Protein AF-A0A7W1CKU0-F1 (afdb_monomer_lite)

pLDDT: mean 86.44, std 15.75, range [34.31, 97.81]

Structure (mmCIF, N/CA/C/O backbone):
data_AF-A0A7W1CKU0-F1
#
_entry.id   AF-A0A7W1CKU0-F1
#
loop_
_atom_site.group_PDB
_atom_site.id
_atom_site.type_symbol
_atom_site.label_atom_id
_atom_site.label_alt_id
_atom_site.label_comp_id
_atom_site.label_asym_id
_atom_site.label_entity_id
_atom_site.label_seq_id
_atom_site.pdbx_PDB_ins_code
_atom_site.Cartn_x
_atom_site.Cartn_y
_atom_site.Cartn_z
_atom_site.occupancy
_atom_site.B_iso_or_equiv
_atom_site.auth_seq_id
_atom_site.auth_comp_id
_atom_site.auth_asym_id
_atom_site.auth_atom_id
_atom_site.pdbx_PDB_model_num
ATOM 1 N N . ARG A 1 1 ? 12.470 -17.311 29.312 1.00 45.84 1 ARG A N 1
ATOM 2 C CA . ARG A 1 1 ? 13.086 -15.965 29.191 1.00 45.84 1 ARG A CA 1
ATOM 3 C C . ARG A 1 1 ? 12.048 -15.067 28.536 1.00 45.84 1 ARG A C 1
ATOM 5 O O . ARG A 1 1 ? 11.662 -15.376 27.421 1.00 45.84 1 ARG A O 1
ATOM 12 N N . CYS A 1 2 ? 11.542 -14.039 29.216 1.00 53.72 2 CYS A N 1
ATOM 13 C CA . CYS A 1 2 ? 10.570 -13.125 28.612 1.00 53.72 2 CYS A CA 1
ATOM 14 C C . CYS A 1 2 ? 11.310 -12.195 27.645 1.00 53.72 2 CYS A C 1
ATOM 16 O O . CYS A 1 2 ? 12.108 -11.370 28.088 1.00 53.72 2 CYS A O 1
ATOM 18 N N . GLN A 1 3 ? 11.098 -12.357 26.339 1.00 56.16 3 GLN A N 1
ATOM 19 C CA . GLN A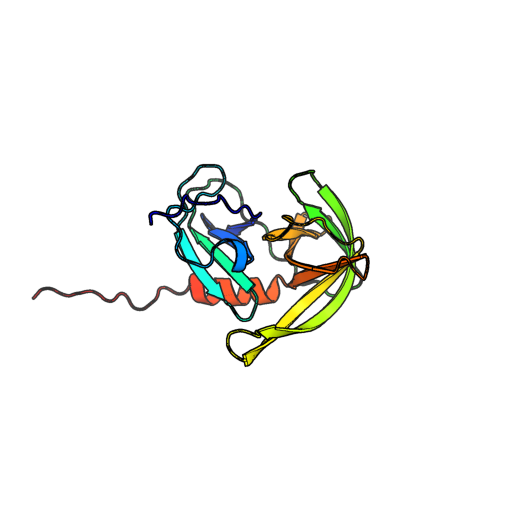 1 3 ? 11.622 -11.416 25.352 1.00 56.16 3 GLN A CA 1
ATOM 20 C C . GLN A 1 3 ? 10.885 -10.075 25.487 1.00 56.16 3 GLN A C 1
ATOM 22 O O . GLN A 1 3 ? 9.663 -10.023 25.688 1.00 56.16 3 GLN A O 1
ATOM 27 N N . ARG A 1 4 ? 11.657 -8.986 25.444 1.00 62.56 4 ARG A N 1
ATOM 28 C CA . ARG A 1 4 ? 11.136 -7.620 25.391 1.00 62.56 4 ARG A CA 1
ATOM 29 C C . ARG A 1 4 ? 10.539 -7.412 23.994 1.00 62.56 4 ARG A C 1
ATOM 31 O O . ARG A 1 4 ? 11.244 -7.704 23.033 1.00 62.56 4 ARG A O 1
ATOM 38 N N . PRO A 1 5 ? 9.291 -6.932 23.871 1.00 60.94 5 PRO A N 1
ATOM 39 C CA . PRO A 1 5 ? 8.729 -6.583 22.572 1.00 60.94 5 PRO A CA 1
ATOM 40 C C . PRO A 1 5 ? 9.623 -5.556 21.889 1.00 60.94 5 PRO A C 1
ATOM 42 O O . PRO A 1 5 ? 9.992 -4.557 22.516 1.00 60.94 5 PRO A O 1
ATOM 45 N N . VAL A 1 6 ? 9.972 -5.813 20.635 1.00 70.44 6 VAL A N 1
ATOM 46 C CA . VAL A 1 6 ? 10.586 -4.816 19.763 1.00 70.44 6 VAL A CA 1
ATOM 47 C C . VAL A 1 6 ? 9.435 -4.179 18.987 1.00 70.44 6 VAL A C 1
ATOM 49 O O . VAL A 1 6 ? 8.646 -4.923 18.408 1.00 70.44 6 VAL A O 1
ATOM 52 N N . PRO A 1 7 ? 9.258 -2.849 19.042 1.00 70.00 7 PRO A N 1
ATOM 53 C CA . PRO A 1 7 ? 8.252 -2.196 18.222 1.00 70.00 7 PRO A CA 1
ATOM 54 C C . PRO A 1 7 ? 8.672 -2.302 16.757 1.00 70.00 7 PRO A C 1
ATOM 56 O O . PRO A 1 7 ? 9.776 -1.882 16.414 1.00 70.00 7 PRO A O 1
ATOM 59 N N . ASP A 1 8 ? 7.786 -2.842 15.929 1.00 80.31 8 ASP A N 1
ATOM 60 C CA . ASP A 1 8 ? 7.883 -2.747 14.476 1.00 80.31 8 ASP A CA 1
ATOM 61 C C . ASP A 1 8 ? 6.989 -1.603 13.980 1.00 80.31 8 ASP A C 1
ATOM 63 O O . ASP A 1 8 ? 6.015 -1.231 14.649 1.00 80.31 8 ASP A O 1
ATOM 67 N N . ARG A 1 9 ? 7.359 -0.981 12.861 1.00 85.06 9 ARG A N 1
ATOM 68 C CA . ARG A 1 9 ? 6.640 0.162 12.287 1.00 85.06 9 ARG A CA 1
ATOM 69 C C . ARG A 1 9 ? 6.486 -0.026 10.787 1.00 85.06 9 ARG A C 1
ATOM 71 O O . ARG A 1 9 ? 7.459 -0.285 10.090 1.00 85.06 9 ARG A O 1
ATOM 78 N N . GLY A 1 10 ? 5.271 0.208 10.315 1.00 88.38 10 GLY A N 1
ATOM 79 C CA . GLY A 1 10 ? 4.941 0.321 8.903 1.00 88.38 10 GLY A CA 1
ATOM 80 C C . GLY A 1 10 ? 4.043 1.526 8.662 1.00 88.38 10 GLY A C 1
ATOM 81 O O . GLY A 1 10 ? 3.630 2.219 9.598 1.00 88.38 10 GLY A O 1
ATOM 82 N N . LEU A 1 11 ? 3.743 1.758 7.394 1.00 93.56 11 LEU A N 1
ATOM 83 C CA . LEU A 1 11 ? 2.786 2.759 6.944 1.00 93.56 11 LEU A CA 1
ATOM 84 C C . LEU A 1 11 ? 1.469 2.091 6.550 1.00 93.56 11 LEU A C 1
ATOM 86 O O . LEU A 1 11 ? 1.397 0.878 6.363 1.00 93.56 11 LEU A O 1
ATOM 90 N N . GLY A 1 12 ? 0.408 2.876 6.432 1.00 93.75 12 GLY A N 1
ATOM 91 C CA . GLY A 1 12 ? -0.873 2.373 5.962 1.00 93.75 12 GLY A CA 1
ATOM 92 C C . GLY A 1 12 ? -1.730 3.480 5.379 1.00 93.75 12 GLY A C 1
ATOM 93 O O . GLY A 1 12 ? -1.502 4.664 5.625 1.00 93.75 12 GLY A O 1
ATOM 94 N N . VAL A 1 13 ? -2.726 3.083 4.597 1.00 96.25 13 VAL A N 1
ATOM 95 C CA . VAL A 1 13 ? -3.621 3.996 3.883 1.00 96.25 13 VAL A CA 1
ATOM 96 C C . VAL A 1 13 ? -5.074 3.607 4.108 1.00 96.25 13 VAL A C 1
ATOM 98 O O . VAL A 1 13 ? -5.412 2.428 4.125 1.00 96.25 13 VAL A O 1
ATOM 101 N N . VAL A 1 14 ? -5.951 4.593 4.289 1.00 96.31 14 VAL A N 1
ATOM 102 C CA . VAL A 1 14 ? -7.387 4.349 4.472 1.00 96.31 14 VAL A CA 1
ATOM 103 C C . VAL A 1 14 ? -8.019 4.008 3.127 1.00 96.31 14 VAL A C 1
ATOM 105 O O . VAL A 1 14 ? -7.946 4.793 2.183 1.00 96.31 14 VAL A O 1
ATOM 108 N N . VAL A 1 15 ? -8.651 2.841 3.047 1.00 95.44 15 VAL A N 1
ATOM 109 C CA . VAL A 1 15 ? -9.200 2.265 1.801 1.00 95.44 15 VAL A CA 1
ATOM 110 C C . VAL A 1 15 ? -10.693 1.956 1.892 1.00 95.44 15 VAL A C 1
ATOM 112 O O . VAL A 1 15 ? -11.312 1.550 0.914 1.00 95.44 15 VAL A O 1
ATOM 115 N N . GLY A 1 16 ? -11.287 2.163 3.065 1.00 92.94 16 GLY A N 1
ATOM 116 C CA . GLY A 1 16 ? -12.716 2.013 3.306 1.00 92.94 16 GLY A CA 1
ATOM 117 C C . GLY A 1 16 ? -13.094 2.538 4.686 1.00 92.94 16 GLY A C 1
ATOM 118 O O . GLY A 1 16 ? -12.232 2.977 5.449 1.00 92.94 16 GLY A O 1
ATOM 119 N N . ASP A 1 17 ? -14.383 2.484 5.008 1.00 91.25 17 ASP A N 1
ATOM 120 C CA . ASP A 1 17 ? -14.910 2.976 6.282 1.00 91.25 17 ASP A CA 1
ATOM 121 C C . ASP A 1 17 ? -14.315 2.193 7.460 1.00 91.25 17 ASP A C 1
ATOM 123 O O . ASP A 1 17 ? -14.668 1.041 7.715 1.00 91.25 17 ASP A O 1
ATOM 127 N N . GLY A 1 18 ? -13.376 2.823 8.169 1.00 93.31 18 GLY A N 1
ATOM 128 C CA . GLY A 1 18 ? -12.627 2.182 9.248 1.00 93.31 18 GLY A CA 1
ATOM 129 C C . GLY A 1 18 ? -11.652 1.098 8.780 1.00 93.31 18 GLY A C 1
ATOM 130 O O . GLY A 1 18 ? -11.239 0.275 9.595 1.00 93.31 18 GLY A O 1
ATOM 131 N N . LEU A 1 19 ? -11.290 1.070 7.491 1.00 95.69 19 LEU A N 1
ATOM 132 C CA . LEU A 1 19 ? -10.361 0.095 6.920 1.00 95.69 19 LEU A CA 1
ATOM 133 C C . LEU A 1 19 ? -9.058 0.758 6.479 1.00 95.69 19 LEU A C 1
ATOM 135 O O . LEU A 1 19 ? -9.066 1.701 5.687 1.00 95.69 19 LEU A O 1
ATOM 139 N N . VAL A 1 20 ? -7.939 0.212 6.949 1.00 96.88 20 VAL A N 1
ATOM 140 C CA . VAL A 1 20 ? -6.579 0.639 6.604 1.00 96.88 20 VAL A CA 1
ATOM 141 C C . VAL A 1 20 ? -5.851 -0.510 5.922 1.00 96.88 20 VAL A C 1
ATOM 143 O O . VAL A 1 20 ? -5.768 -1.596 6.483 1.00 96.88 20 VAL A O 1
ATOM 146 N N . ALA A 1 21 ? -5.311 -0.287 4.731 1.00 97.06 21 ALA A N 1
ATOM 147 C CA . ALA A 1 21 ? -4.460 -1.249 4.046 1.00 97.06 21 ALA A CA 1
ATOM 148 C C . ALA A 1 21 ? -2.978 -0.980 4.336 1.00 97.06 21 ALA A C 1
ATOM 150 O O . ALA A 1 21 ? -2.562 0.173 4.453 1.00 97.06 21 ALA A O 1
ATOM 151 N N . THR A 1 22 ? -2.192 -2.047 4.443 1.00 96.62 22 THR A N 1
ATOM 152 C CA . THR A 1 22 ? -0.742 -2.017 4.685 1.00 96.62 22 THR A CA 1
ATOM 153 C C . THR A 1 22 ? -0.071 -3.267 4.096 1.00 96.62 22 THR A C 1
ATOM 155 O O . THR A 1 22 ? -0.750 -4.137 3.544 1.00 96.62 22 THR A O 1
ATOM 158 N N . ALA A 1 23 ? 1.255 -3.364 4.200 1.00 95.12 23 ALA A N 1
ATOM 159 C CA . ALA A 1 23 ? 2.004 -4.567 3.854 1.00 95.12 23 ALA A CA 1
ATOM 160 C C . ALA A 1 23 ? 1.845 -5.635 4.952 1.00 95.12 23 ALA A C 1
ATOM 162 O O . ALA A 1 23 ? 1.938 -5.317 6.141 1.00 95.12 23 ALA A O 1
ATOM 163 N N . ALA A 1 24 ? 1.607 -6.895 4.582 1.00 93.62 24 ALA A N 1
ATOM 164 C CA . ALA A 1 24 ? 1.283 -7.951 5.547 1.00 93.62 24 ALA A CA 1
ATOM 165 C C . ALA A 1 24 ? 2.428 -8.220 6.524 1.00 93.62 24 ALA A C 1
ATOM 167 O O . ALA A 1 24 ? 2.190 -8.288 7.731 1.00 93.62 24 ALA A O 1
ATOM 168 N N . HIS A 1 25 ? 3.668 -8.246 6.037 1.00 90.62 25 HIS A N 1
ATOM 169 C CA . HIS A 1 25 ? 4.845 -8.473 6.877 1.00 90.62 25 HIS A CA 1
ATOM 170 C C . HIS A 1 25 ? 5.016 -7.449 8.015 1.00 90.62 25 HIS A C 1
ATOM 172 O O . HIS A 1 25 ? 5.747 -7.722 8.960 1.00 90.62 25 HIS A O 1
ATOM 178 N N . THR A 1 26 ? 4.345 -6.289 7.962 1.00 89.12 26 THR A N 1
ATOM 179 C CA . THR A 1 26 ? 4.373 -5.284 9.047 1.00 89.12 26 THR A CA 1
ATOM 180 C C . THR A 1 26 ? 3.458 -5.633 10.225 1.00 89.12 26 THR A C 1
ATOM 182 O O . THR A 1 26 ? 3.584 -5.063 11.309 1.00 89.12 26 THR A O 1
ATOM 185 N N . VAL A 1 27 ? 2.511 -6.552 10.021 1.00 89.38 27 VAL A N 1
ATOM 186 C CA . VAL A 1 27 ? 1.478 -6.930 11.000 1.00 89.38 27 VAL A CA 1
ATOM 187 C C . VAL A 1 27 ? 1.381 -8.440 11.225 1.00 89.38 27 VAL A C 1
ATOM 189 O O . VAL A 1 27 ? 0.501 -8.904 11.952 1.00 89.38 27 VAL A O 1
ATOM 192 N N . GLU A 1 28 ? 2.271 -9.219 10.618 1.00 83.00 28 GLU A N 1
ATOM 193 C CA . GLU A 1 28 ? 2.380 -10.658 10.832 1.00 83.00 28 GLU A CA 1
ATOM 194 C C . GLU A 1 28 ? 3.124 -10.999 12.137 1.00 83.00 28 GLU A C 1
ATOM 196 O O . GLU A 1 28 ? 3.948 -10.241 12.649 1.00 83.00 28 GLU A O 1
ATOM 201 N N . GLY A 1 29 ? 2.832 -12.181 12.687 1.00 77.44 29 GLY A N 1
ATOM 202 C CA . GLY A 1 29 ? 3.474 -12.711 13.894 1.00 77.44 29 GLY A CA 1
ATOM 203 C C . GLY A 1 29 ? 2.696 -12.496 15.199 1.00 77.44 29 GLY A C 1
ATOM 204 O O . GLY A 1 29 ? 1.562 -12.020 15.228 1.00 77.44 29 GLY A O 1
ATOM 205 N N . GLU A 1 30 ? 3.298 -12.910 16.319 1.00 75.62 30 GLU A N 1
ATOM 206 C CA . GLU A 1 30 ? 2.693 -12.770 17.650 1.00 75.62 30 GLU A CA 1
ATOM 207 C C . GLU A 1 30 ? 2.765 -11.313 18.139 1.00 75.62 30 GLU A C 1
ATOM 209 O O . GLU A 1 30 ? 3.714 -10.891 18.807 1.00 75.62 30 GLU A O 1
ATOM 214 N N . LEU A 1 31 ? 1.732 -10.529 17.826 1.00 82.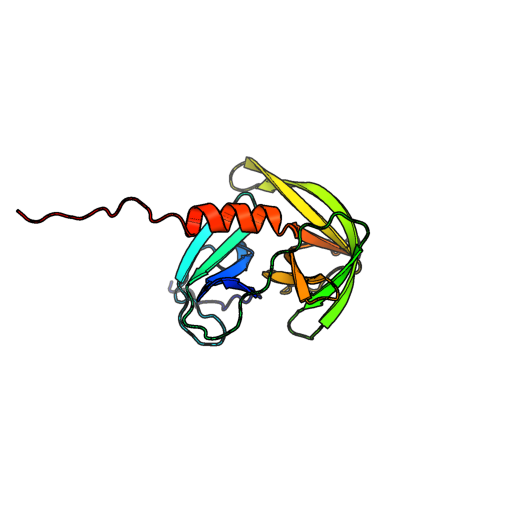06 31 LEU A N 1
ATOM 215 C CA . LEU A 1 31 ? 1.618 -9.142 18.271 1.00 82.06 31 LEU A CA 1
ATOM 216 C C . LEU A 1 31 ? 1.063 -9.055 19.700 1.00 82.06 31 LEU A C 1
ATOM 218 O O . LEU A 1 31 ? 0.027 -9.631 20.028 1.00 82.06 31 LEU A O 1
ATOM 222 N N . ARG A 1 32 ? 1.710 -8.257 20.562 1.00 81.44 32 ARG A N 1
ATOM 223 C CA . ARG A 1 32 ? 1.146 -7.897 21.883 1.00 81.44 32 ARG A CA 1
ATOM 224 C C . ARG A 1 32 ? 0.099 -6.786 21.810 1.00 81.44 32 ARG A C 1
ATOM 226 O O . ARG A 1 32 ? -0.662 -6.603 22.756 1.00 81.44 32 ARG A O 1
ATOM 233 N N . GLY A 1 33 ? 0.101 -6.029 20.722 1.00 87.94 33 GLY A N 1
ATOM 234 C CA . GLY A 1 33 ? -0.820 -4.940 20.449 1.00 87.94 33 GLY A CA 1
ATOM 235 C C . GLY A 1 33 ? -0.554 -4.393 19.055 1.00 87.94 33 GLY A C 1
ATOM 236 O O . GLY A 1 33 ? 0.589 -4.399 18.603 1.00 87.94 33 GLY A O 1
ATOM 237 N N . LEU A 1 34 ? -1.612 -3.940 18.393 1.00 92.06 34 LEU A N 1
ATOM 238 C CA . LEU A 1 34 ? -1.558 -3.311 17.083 1.00 92.06 34 LEU A CA 1
ATOM 239 C C . LEU A 1 34 ? -2.307 -1.985 17.171 1.00 92.06 34 LEU A C 1
ATOM 241 O O . LEU A 1 34 ? -3.432 -1.929 17.674 1.00 92.06 34 LEU A O 1
ATOM 245 N N . THR A 1 35 ? -1.667 -0.915 16.713 1.00 92.88 35 THR A N 1
ATOM 246 C CA . THR A 1 35 ? -2.255 0.423 16.709 1.00 92.88 35 THR A CA 1
ATOM 247 C C . THR A 1 35 ? -1.948 1.131 15.406 1.00 92.88 35 THR A C 1
ATOM 249 O O . THR A 1 35 ? -0.819 1.048 14.931 1.00 92.88 35 THR A O 1
ATOM 252 N N . VAL A 1 36 ? -2.912 1.890 14.898 1.00 93.06 36 VAL A N 1
ATOM 253 C CA . VAL A 1 36 ? -2.730 2.829 13.786 1.00 93.06 36 VAL A CA 1
ATOM 254 C C . VAL A 1 36 ? -2.989 4.226 14.337 1.00 93.06 36 VAL A C 1
ATOM 256 O O . VAL A 1 36 ? -4.033 4.457 14.941 1.00 93.06 36 VAL A O 1
ATOM 259 N N . ASP A 1 37 ? -2.006 5.120 14.225 1.00 90.56 37 ASP A N 1
ATOM 260 C CA . ASP A 1 37 ? -2.048 6.486 14.775 1.00 90.56 37 ASP A CA 1
ATOM 261 C C . ASP A 1 37 ? -2.496 6.564 16.248 1.00 90.56 37 ASP A C 1
ATOM 263 O O . ASP A 1 37 ? -3.222 7.459 16.676 1.00 90.56 37 ASP A O 1
ATOM 267 N N . GLY A 1 38 ? -2.065 5.585 17.049 1.00 91.19 38 GLY A N 1
ATOM 268 C CA . GLY A 1 38 ? -2.400 5.482 18.473 1.00 91.19 38 GLY A CA 1
ATOM 269 C C . GLY A 1 38 ? -3.790 4.907 18.772 1.00 91.19 38 GLY A C 1
ATOM 270 O O . GLY A 1 38 ? -4.085 4.632 19.936 1.00 91.19 38 GLY A O 1
ATOM 271 N N . ALA A 1 39 ? -4.623 4.662 17.759 1.00 93.69 39 ALA A N 1
ATOM 272 C CA . ALA A 1 39 ? -5.894 3.967 17.909 1.00 93.69 39 ALA A CA 1
ATOM 273 C C . ALA A 1 39 ? -5.696 2.440 17.850 1.00 93.69 39 ALA A C 1
ATOM 275 O O . ALA A 1 39 ? -4.920 1.965 17.017 1.00 93.69 39 ALA A O 1
ATOM 276 N N . PRO A 1 40 ? -6.391 1.645 18.689 1.00 94.56 40 PRO A N 1
ATOM 277 C CA . PRO A 1 40 ? -6.364 0.188 18.591 1.00 94.56 40 PRO A CA 1
ATOM 278 C C . PRO A 1 40 ? -6.825 -0.286 17.215 1.00 94.56 40 PRO A C 1
ATOM 280 O O . PRO A 1 40 ? -7.846 0.173 16.703 1.00 94.56 40 PRO A O 1
ATOM 283 N N . ALA A 1 41 ? -6.087 -1.231 16.650 1.00 94.75 41 ALA A N 1
ATOM 284 C CA . ALA A 1 41 ? -6.361 -1.802 15.345 1.00 94.75 41 ALA A CA 1
ATOM 285 C C . ALA A 1 41 ? -6.465 -3.326 15.440 1.00 94.75 41 ALA A C 1
ATOM 287 O O . ALA A 1 41 ? -5.859 -3.962 16.304 1.00 94.75 41 ALA A O 1
ATOM 288 N N . THR A 1 42 ? -7.239 -3.915 14.537 1.00 94.25 42 THR A N 1
ATOM 289 C CA . THR A 1 42 ? -7.382 -5.371 14.414 1.00 94.25 42 THR A CA 1
ATOM 290 C C . THR A 1 42 ? -7.119 -5.788 12.984 1.00 94.25 42 THR A C 1
ATOM 292 O O . THR A 1 42 ? -7.495 -5.079 12.059 1.00 94.25 42 THR A O 1
ATOM 295 N N . VAL A 1 43 ? -6.480 -6.934 12.787 1.00 94.06 43 VAL A N 1
ATOM 296 C CA . VAL A 1 43 ? -6.322 -7.501 11.448 1.00 94.06 43 VAL A CA 1
ATOM 297 C C . VAL A 1 43 ? -7.676 -8.044 10.992 1.00 94.06 43 VAL A C 1
ATOM 299 O O . VAL A 1 43 ? -8.252 -8.906 11.653 1.00 94.06 43 VAL A O 1
ATOM 302 N N . VAL A 1 44 ? -8.184 -7.530 9.873 1.00 94.31 44 VAL A N 1
ATOM 303 C CA . VAL A 1 44 ? -9.446 -7.962 9.249 1.00 94.31 44 VAL A CA 1
ATOM 304 C C . VAL A 1 44 ? -9.178 -9.010 8.175 1.00 94.31 44 VAL A C 1
ATOM 306 O O . VAL A 1 44 ? -9.905 -9.996 8.085 1.00 94.31 44 VAL A O 1
ATOM 309 N N . ALA A 1 45 ? -8.129 -8.815 7.376 1.00 94.00 45 ALA A N 1
ATOM 310 C CA . ALA A 1 45 ? -7.716 -9.758 6.346 1.00 94.00 45 ALA A CA 1
ATOM 311 C C . ALA A 1 45 ? -6.203 -9.687 6.110 1.00 94.00 45 ALA A C 1
ATOM 313 O O . ALA A 1 45 ? -5.601 -8.624 6.254 1.00 94.00 45 ALA A O 1
ATOM 314 N N . ILE A 1 46 ? -5.612 -10.814 5.716 1.00 93.62 46 ILE A N 1
ATOM 315 C CA . ILE A 1 46 ? -4.227 -10.928 5.247 1.00 93.62 46 ILE A CA 1
ATOM 316 C C . ILE A 1 46 ? -4.243 -11.775 3.975 1.00 93.62 46 ILE A C 1
ATOM 318 O O . ILE A 1 46 ? -4.874 -12.833 3.952 1.00 93.62 46 ILE A O 1
ATOM 322 N N . ASP A 1 47 ? -3.532 -11.327 2.944 1.00 92.75 47 ASP A N 1
ATOM 323 C CA . ASP A 1 47 ? -3.140 -12.149 1.802 1.00 92.75 47 ASP A CA 1
ATOM 324 C C . ASP A 1 47 ? -1.608 -12.219 1.735 1.00 92.75 47 ASP A C 1
ATOM 326 O O . ASP A 1 47 ? -0.939 -11.320 1.215 1.00 92.75 47 ASP A O 1
ATOM 330 N N . ALA A 1 48 ? -1.064 -13.326 2.246 1.00 88.81 48 ALA A N 1
ATOM 331 C CA . ALA A 1 48 ? 0.368 -13.615 2.232 1.00 88.81 48 ALA A CA 1
ATOM 332 C C . ALA A 1 48 ? 0.937 -13.717 0.803 1.00 88.81 48 ALA A C 1
ATOM 334 O O . ALA A 1 48 ? 2.107 -13.413 0.574 1.00 88.81 48 ALA A O 1
ATOM 335 N N . ARG A 1 49 ? 0.117 -14.079 -0.201 1.00 90.94 49 ARG A N 1
ATOM 336 C CA . ARG A 1 49 ? 0.569 -14.126 -1.602 1.00 90.94 49 ARG A CA 1
ATOM 337 C C . ARG A 1 49 ? 0.926 -12.729 -2.091 1.00 90.94 49 ARG A C 1
ATOM 339 O O . ARG A 1 49 ? 1.970 -12.538 -2.722 1.00 90.94 49 ARG A O 1
ATOM 346 N N . THR A 1 50 ? 0.067 -11.754 -1.817 1.00 92.88 50 THR A N 1
ATOM 347 C CA . THR A 1 50 ? 0.309 -10.365 -2.218 1.00 92.88 50 THR A CA 1
ATOM 348 C C . THR A 1 50 ? 1.169 -9.607 -1.229 1.00 92.88 50 THR A C 1
ATOM 350 O O . THR A 1 50 ? 1.702 -8.582 -1.622 1.00 92.88 50 THR A O 1
ATOM 353 N N . ASP A 1 51 ? 1.348 -10.109 -0.006 1.00 93.94 51 ASP A N 1
ATOM 354 C CA . ASP A 1 51 ? 1.943 -9.364 1.110 1.00 93.94 51 ASP A CA 1
ATOM 355 C C . ASP A 1 51 ? 1.118 -8.108 1.444 1.00 93.94 51 ASP A C 1
ATOM 357 O O . ASP A 1 51 ? 1.641 -7.018 1.659 1.00 93.94 51 ASP A O 1
ATOM 361 N N . LEU A 1 52 ? -0.212 -8.262 1.450 1.00 95.81 52 LEU A N 1
ATOM 362 C CA . LEU A 1 52 ? -1.158 -7.207 1.820 1.00 95.81 52 LEU A CA 1
ATOM 363 C C . LEU A 1 52 ? -1.945 -7.599 3.064 1.00 95.81 52 LEU A C 1
ATOM 365 O O . LEU A 1 52 ? -2.378 -8.744 3.206 1.00 95.81 52 LEU A O 1
ATOM 369 N N . ALA A 1 53 ? -2.207 -6.619 3.918 1.00 96.00 53 ALA A N 1
ATOM 370 C CA . ALA A 1 53 ? -3.121 -6.746 5.038 1.00 96.00 53 ALA A CA 1
ATOM 371 C C . ALA A 1 53 ? -4.130 -5.598 5.053 1.00 96.00 53 ALA A C 1
ATOM 373 O O . ALA A 1 53 ? -3.833 -4.473 4.648 1.00 96.00 53 ALA A O 1
ATOM 374 N N . VAL A 1 54 ? -5.325 -5.891 5.561 1.00 96.50 54 VAL A N 1
ATOM 375 C CA . VAL A 1 54 ? -6.373 -4.911 5.847 1.00 96.50 54 VAL A CA 1
ATOM 376 C C . VAL A 1 54 ? -6.643 -4.929 7.341 1.00 96.50 54 VAL A C 1
ATOM 378 O O . VAL A 1 54 ? -6.871 -5.983 7.939 1.00 96.50 54 VAL A O 1
ATOM 381 N N . LEU A 1 55 ? -6.634 -3.747 7.937 1.00 95.88 55 LEU A N 1
ATOM 382 C CA . LEU A 1 55 ? -6.832 -3.502 9.352 1.00 95.88 55 LEU A CA 1
ATOM 383 C C . LEU A 1 55 ? -8.154 -2.773 9.578 1.00 95.88 55 LEU A C 1
ATOM 385 O O . LEU A 1 55 ? -8.483 -1.837 8.856 1.00 95.88 55 LEU A O 1
ATOM 389 N N . GLY A 1 56 ? -8.880 -3.168 10.616 1.00 95.94 56 GLY A N 1
ATOM 390 C CA . GLY A 1 56 ? -10.025 -2.448 11.154 1.00 95.94 56 GLY A CA 1
ATOM 391 C C . GLY A 1 56 ? -9.560 -1.469 12.224 1.00 95.94 56 GLY A C 1
ATOM 392 O O . GLY A 1 56 ? -8.977 -1.892 13.227 1.00 95.94 56 GLY A O 1
ATOM 393 N N . VAL A 1 57 ? -9.818 -0.179 12.012 1.00 95.25 57 VAL A N 1
ATOM 394 C CA . VAL A 1 57 ? -9.379 0.931 12.869 1.00 95.25 57 VAL A CA 1
ATOM 395 C C . VAL A 1 57 ? -10.534 1.918 13.049 1.00 95.25 57 VAL A C 1
ATOM 397 O O . VAL A 1 57 ? -11.172 2.291 12.064 1.00 95.25 57 VAL A O 1
ATOM 400 N N . PRO A 1 58 ? -10.805 2.411 14.269 1.00 91.94 58 PRO A N 1
ATOM 401 C CA . PRO A 1 58 ? -11.744 3.507 14.463 1.00 91.94 58 PRO A CA 1
ATOM 402 C C . PRO A 1 58 ? -11.112 4.817 13.967 1.00 91.94 58 PRO A C 1
ATOM 404 O O . PRO A 1 58 ? -10.440 5.521 14.716 1.00 91.94 58 PRO A O 1
ATOM 407 N N . THR A 1 59 ? -11.320 5.137 12.691 1.00 90.00 59 THR A N 1
ATOM 408 C CA . THR A 1 59 ? -10.843 6.370 12.053 1.00 90.00 59 THR A CA 1
ATOM 409 C C . THR A 1 59 ? -11.985 7.105 11.353 1.00 90.00 59 THR A C 1
ATOM 411 O O . THR A 1 59 ? -12.921 6.484 10.857 1.00 90.00 59 THR A O 1
ATOM 414 N N . ALA A 1 60 ? -11.908 8.437 11.332 1.00 90.19 60 ALA A N 1
ATOM 415 C CA . ALA A 1 60 ? -12.821 9.317 10.596 1.00 90.19 60 ALA A CA 1
ATOM 416 C C . ALA A 1 60 ? -12.210 9.825 9.276 1.00 90.19 60 ALA A C 1
ATOM 418 O O . ALA A 1 60 ? -12.767 10.715 8.635 1.00 90.19 60 ALA A O 1
ATOM 419 N N . ALA A 1 61 ? -11.034 9.315 8.903 1.00 90.94 61 ALA A N 1
ATOM 420 C CA . ALA A 1 61 ? -10.359 9.700 7.676 1.00 90.94 61 ALA A CA 1
ATOM 421 C C . ALA A 1 61 ? -11.109 9.185 6.439 1.00 90.94 61 ALA A C 1
ATOM 423 O O . ALA A 1 61 ? -11.666 8.088 6.437 1.00 90.94 61 ALA A O 1
ATOM 424 N N . THR A 1 62 ? -11.108 9.996 5.383 1.00 92.44 62 THR A N 1
ATOM 425 C CA . THR A 1 62 ? -11.772 9.670 4.121 1.00 92.44 62 THR A CA 1
ATOM 426 C C . THR A 1 62 ? -11.005 8.571 3.378 1.00 92.44 62 THR A C 1
ATOM 428 O O . THR A 1 62 ? -9.796 8.721 3.185 1.00 92.44 62 THR A O 1
ATOM 431 N N . PRO A 1 63 ? -11.682 7.508 2.909 1.00 94.50 63 PRO A N 1
ATOM 432 C CA . PRO A 1 63 ? -11.065 6.486 2.071 1.00 94.50 63 PRO A CA 1
ATOM 433 C C . PRO A 1 63 ? -10.498 7.044 0.764 1.00 94.50 63 PRO A C 1
ATOM 435 O O . PRO A 1 63 ? -11.125 7.882 0.111 1.00 94.50 63 PRO A O 1
ATOM 438 N N . MET A 1 64 ? -9.336 6.540 0.353 1.00 94.69 64 MET A N 1
ATOM 439 C CA . MET A 1 64 ? -8.791 6.811 -0.975 1.00 94.69 64 MET A CA 1
ATOM 440 C C . MET A 1 64 ? -9.531 6.010 -2.047 1.00 94.69 64 MET A C 1
ATOM 442 O O . MET A 1 64 ? -9.821 4.826 -1.875 1.00 94.69 64 MET A O 1
ATOM 446 N N . ALA A 1 65 ? -9.790 6.653 -3.186 1.00 96.00 65 ALA A N 1
ATOM 447 C CA . ALA A 1 65 ? -10.256 5.960 -4.380 1.00 96.00 65 ALA A CA 1
ATOM 448 C C . ALA A 1 65 ? -9.130 5.089 -4.949 1.00 96.00 65 ALA A C 1
ATOM 450 O O . ALA A 1 65 ? -7.972 5.498 -4.941 1.00 96.00 65 ALA A O 1
ATOM 451 N N . LEU A 1 66 ? -9.465 3.908 -5.465 1.00 95.56 66 LEU A N 1
ATOM 452 C CA . LEU A 1 66 ? -8.507 3.041 -6.149 1.00 95.56 66 LEU A CA 1
ATOM 453 C C . LEU A 1 66 ? -8.381 3.466 -7.614 1.00 95.56 66 LEU A C 1
ATOM 455 O O . LEU A 1 66 ? -9.392 3.684 -8.283 1.00 95.56 66 LEU A O 1
ATOM 459 N N . ALA A 1 67 ? -7.152 3.561 -8.112 1.00 94.56 67 ALA A N 1
ATOM 460 C CA . ALA A 1 67 ? -6.855 3.834 -9.512 1.00 94.56 67 ALA A CA 1
ATOM 461 C C . ALA A 1 67 ? -6.344 2.572 -10.202 1.00 94.56 67 ALA A C 1
ATOM 463 O O . ALA A 1 67 ? -5.377 1.966 -9.745 1.00 94.56 67 ALA A O 1
ATOM 464 N N . ASP A 1 68 ? -6.961 2.211 -11.324 1.00 89.44 68 ASP A N 1
ATOM 465 C CA . ASP A 1 68 ? -6.480 1.150 -12.209 1.00 89.44 68 ASP A CA 1
ATOM 466 C C . ASP A 1 68 ? -5.683 1.782 -13.355 1.00 89.44 68 ASP A C 1
ATOM 468 O O . ASP A 1 68 ? -6.243 2.251 -14.349 1.00 89.44 68 ASP A O 1
ATOM 472 N N . VAL A 1 69 ? -4.369 1.892 -13.163 1.00 85.75 69 VAL A N 1
ATOM 473 C CA . VAL A 1 69 ? -3.457 2.502 -14.136 1.00 85.75 69 VAL A CA 1
ATOM 474 C C . VAL A 1 69 ? -2.280 1.574 -14.368 1.00 85.75 69 VAL A C 1
ATOM 476 O O . VAL A 1 69 ? -1.702 1.012 -13.441 1.00 85.75 69 VAL A O 1
ATOM 479 N N . VAL A 1 70 ? -1.889 1.440 -15.631 1.00 84.62 70 VAL A N 1
ATOM 480 C CA . VAL A 1 70 ? -0.728 0.652 -16.042 1.00 84.62 70 VAL A CA 1
ATOM 481 C C . VAL A 1 70 ? 0.426 1.592 -16.386 1.00 84.62 70 VAL A C 1
ATOM 483 O O . VAL A 1 70 ? 0.217 2.658 -16.957 1.00 84.62 70 VAL A O 1
ATOM 486 N N . ALA A 1 71 ? 1.645 1.186 -16.028 1.00 86.88 71 ALA A N 1
ATOM 487 C CA . ALA A 1 71 ? 2.877 1.903 -16.333 1.00 86.88 71 ALA A CA 1
ATOM 488 C C . ALA A 1 71 ? 3.093 2.120 -17.853 1.00 86.88 71 ALA A C 1
ATOM 490 O O . ALA A 1 71 ? 2.629 1.301 -18.654 1.00 86.88 71 ALA A O 1
ATOM 491 N N . PRO A 1 72 ? 3.884 3.132 -18.262 1.00 92.38 72 PRO A N 1
ATOM 492 C CA . PRO A 1 72 ? 4.562 4.108 -17.409 1.00 92.38 72 PRO A CA 1
ATOM 493 C C . PRO A 1 72 ? 3.631 5.225 -16.921 1.00 92.38 72 PRO A C 1
ATOM 495 O O . PRO A 1 72 ? 2.783 5.700 -17.675 1.00 92.38 72 PRO A O 1
ATOM 498 N N . VAL A 1 73 ? 3.795 5.659 -15.668 1.00 95.88 73 VAL A N 1
ATOM 499 C CA . VAL A 1 73 ? 3.022 6.776 -15.100 1.00 95.88 73 VAL A CA 1
ATOM 500 C C . VAL A 1 73 ? 3.803 7.498 -13.999 1.00 95.88 73 VAL A C 1
ATOM 502 O O . VAL A 1 73 ? 4.457 6.862 -13.172 1.00 95.88 73 VAL A O 1
ATOM 505 N N . SER A 1 74 ? 3.724 8.831 -13.977 1.00 96.69 74 SER A N 1
ATOM 506 C CA . SER A 1 74 ? 4.204 9.637 -12.850 1.00 96.69 74 SER A CA 1
ATOM 507 C C . SER A 1 74 ? 3.265 9.478 -11.657 1.00 96.69 74 SER A C 1
ATOM 509 O O . SER A 1 74 ? 2.045 9.584 -11.795 1.00 96.69 74 SER A O 1
ATOM 511 N N . ALA A 1 75 ? 3.837 9.245 -10.486 1.00 97.31 75 ALA A N 1
ATOM 512 C CA . ALA A 1 75 ? 3.110 8.989 -9.257 1.00 97.31 75 ALA A CA 1
ATOM 513 C C . ALA A 1 75 ? 3.751 9.737 -8.085 1.00 97.31 75 ALA A C 1
ATOM 515 O O . ALA A 1 75 ? 4.845 10.286 -8.192 1.00 97.31 75 ALA A O 1
ATOM 516 N N . VAL A 1 76 ? 3.049 9.748 -6.959 1.00 97.50 76 VAL A N 1
ATOM 517 C CA . VAL A 1 76 ? 3.498 10.356 -5.709 1.00 97.50 76 VAL A CA 1
ATOM 518 C C . VAL A 1 76 ? 3.506 9.287 -4.626 1.00 97.50 76 VAL A C 1
ATOM 520 O O . VAL A 1 76 ? 2.456 8.711 -4.320 1.00 97.50 76 VAL A O 1
ATOM 523 N N . LEU A 1 77 ? 4.680 9.025 -4.062 1.00 96.75 77 LEU A N 1
ATOM 524 C CA . LEU A 1 77 ? 4.876 8.213 -2.864 1.00 96.75 77 LEU A CA 1
ATOM 525 C C . LEU A 1 77 ? 4.598 9.071 -1.628 1.00 96.75 77 LEU A C 1
ATOM 527 O O . LEU A 1 77 ? 5.096 10.190 -1.556 1.00 96.75 77 LEU A O 1
ATOM 531 N N . HIS A 1 78 ? 3.856 8.545 -0.652 1.00 95.50 78 HIS A N 1
ATOM 532 C CA . HIS A 1 78 ? 3.676 9.201 0.651 1.00 95.50 78 HIS A CA 1
ATOM 533 C C . HIS A 1 78 ? 4.297 8.348 1.753 1.00 95.50 78 HIS A C 1
ATOM 535 O O . HIS A 1 78 ? 3.783 7.275 2.069 1.00 95.50 78 HIS A O 1
ATOM 541 N N . ASP A 1 79 ? 5.392 8.823 2.336 1.00 92.56 79 ASP A N 1
ATOM 542 C CA . ASP A 1 79 ? 6.092 8.166 3.439 1.00 92.56 79 ASP A CA 1
ATOM 543 C C . ASP A 1 79 ? 6.111 9.027 4.716 1.00 92.56 79 ASP A C 1
ATOM 545 O O . ASP A 1 79 ? 5.328 9.968 4.866 1.00 92.56 79 ASP A O 1
ATOM 549 N N . LEU A 1 80 ? 6.960 8.665 5.684 1.00 87.19 80 LEU A N 1
ATOM 550 C CA . LEU A 1 80 ? 7.090 9.395 6.950 1.00 87.19 80 LEU A CA 1
ATOM 551 C C . LEU A 1 80 ? 7.742 10.777 6.792 1.00 87.19 80 LEU A C 1
ATOM 553 O O . LEU A 1 80 ? 7.519 11.642 7.641 1.00 87.19 80 LEU A O 1
ATOM 557 N N . ASP A 1 81 ? 8.534 10.977 5.739 1.00 89.50 81 ASP A N 1
ATOM 558 C CA . ASP A 1 81 ? 9.231 12.232 5.449 1.00 89.50 81 ASP A CA 1
ATOM 559 C C . ASP A 1 81 ? 8.386 13.158 4.560 1.00 89.50 81 ASP A C 1
ATOM 561 O O . ASP A 1 81 ? 8.598 14.374 4.543 1.00 89.50 81 ASP A O 1
ATOM 565 N N . GLY A 1 82 ? 7.389 12.608 3.862 1.00 91.69 82 GLY A N 1
ATOM 566 C CA . GLY A 1 82 ? 6.365 13.363 3.154 1.00 91.69 82 GLY A CA 1
ATOM 567 C C . GLY A 1 82 ? 6.012 12.768 1.797 1.00 91.69 82 GLY A C 1
ATOM 568 O O . GLY A 1 82 ? 6.019 11.557 1.599 1.00 91.69 82 GLY A O 1
ATOM 569 N N . ALA A 1 83 ? 5.641 13.650 0.870 1.00 95.12 83 ALA A N 1
ATOM 570 C CA . ALA A 1 83 ? 5.276 13.282 -0.489 1.00 95.12 83 ALA A CA 1
ATOM 571 C C . ALA A 1 83 ? 6.471 13.465 -1.434 1.00 95.12 83 ALA A C 1
ATOM 573 O O . ALA A 1 83 ? 7.051 14.553 -1.474 1.00 95.12 83 ALA A O 1
ATOM 574 N N . HIS A 1 84 ? 6.785 12.436 -2.222 1.00 93.81 84 HIS A N 1
ATOM 575 C CA . HIS A 1 84 ? 7.895 12.438 -3.179 1.00 93.81 84 HIS A CA 1
ATOM 576 C C . HIS A 1 84 ? 7.426 11.972 -4.553 1.00 93.81 84 HIS A C 1
ATOM 578 O O . HIS A 1 84 ? 6.666 11.007 -4.664 1.00 93.81 84 HIS A O 1
ATOM 584 N N . ASP A 1 85 ? 7.903 12.639 -5.599 1.00 96.81 85 ASP A N 1
ATOM 585 C CA . ASP A 1 85 ? 7.624 12.231 -6.972 1.00 96.81 85 ASP A CA 1
ATOM 586 C C . ASP A 1 85 ? 8.395 10.948 -7.304 1.00 96.81 85 ASP A C 1
ATOM 588 O O . ASP A 1 85 ? 9.604 10.848 -7.083 1.00 96.81 85 ASP A O 1
ATOM 592 N N . VAL A 1 86 ? 7.686 9.974 -7.867 1.00 96.81 86 VAL A N 1
ATOM 593 C CA . VAL A 1 86 ? 8.247 8.714 -8.356 1.00 96.81 86 VAL A CA 1
ATOM 594 C C . VAL A 1 86 ? 7.722 8.423 -9.757 1.00 96.81 86 VAL A C 1
ATOM 596 O O . VAL A 1 86 ? 6.654 8.883 -10.166 1.00 96.81 86 VAL A O 1
ATOM 599 N N . GLU A 1 87 ? 8.458 7.618 -10.508 1.00 97.50 87 GLU A N 1
ATOM 600 C CA . GLU A 1 87 ? 8.020 7.124 -11.807 1.00 97.50 87 GLU A CA 1
ATOM 601 C C . GLU A 1 87 ? 7.749 5.630 -11.713 1.00 97.50 87 GLU A C 1
ATOM 603 O O . GLU A 1 87 ? 8.648 4.842 -11.418 1.00 97.50 87 GLU A O 1
ATOM 608 N N . VAL A 1 88 ? 6.510 5.220 -11.982 1.00 96.88 88 VAL A N 1
ATOM 609 C CA . VAL A 1 88 ? 6.196 3.805 -12.162 1.00 96.88 88 VAL A CA 1
ATOM 610 C C . VAL A 1 88 ? 6.682 3.401 -13.544 1.00 96.88 88 VAL A C 1
ATOM 612 O O . VAL A 1 88 ? 6.058 3.726 -14.550 1.00 96.88 88 VAL A O 1
ATOM 615 N N . VAL A 1 89 ? 7.791 2.671 -13.592 1.00 96.81 89 VAL A N 1
ATOM 616 C CA . VAL A 1 89 ? 8.467 2.291 -14.839 1.00 96.81 89 VAL A CA 1
ATOM 617 C C . VAL A 1 89 ? 7.906 1.010 -15.455 1.00 96.81 89 VAL A C 1
ATOM 619 O O . VAL A 1 89 ? 8.044 0.784 -16.658 1.00 96.81 89 VAL A O 1
ATOM 622 N N . ARG A 1 90 ? 7.287 0.135 -14.651 1.00 95.19 90 ARG A N 1
ATOM 623 C CA . ARG A 1 90 ? 6.727 -1.138 -15.129 1.00 95.19 90 ARG A CA 1
ATOM 624 C C . ARG A 1 90 ? 5.589 -1.625 -14.239 1.00 95.19 90 ARG A C 1
ATOM 626 O O . ARG A 1 90 ? 5.709 -1.596 -13.022 1.00 95.19 90 ARG A O 1
ATOM 633 N N . THR A 1 91 ? 4.554 -2.192 -14.851 1.00 95.94 91 THR A N 1
ATOM 634 C CA . THR A 1 91 ? 3.564 -3.036 -14.167 1.00 95.94 91 THR A CA 1
ATOM 635 C C . THR A 1 91 ? 3.734 -4.477 -14.634 1.00 95.94 91 THR A C 1
ATOM 637 O O . THR A 1 91 ? 3.886 -4.717 -15.833 1.00 95.94 91 THR A O 1
ATOM 640 N N . GLY A 1 92 ? 3.725 -5.442 -13.718 1.00 93.62 92 GLY A N 1
ATOM 641 C CA . GLY A 1 92 ? 3.722 -6.856 -14.088 1.00 93.62 92 GLY A CA 1
ATOM 642 C C . GLY A 1 92 ? 3.875 -7.809 -12.911 1.00 93.62 92 GLY A C 1
ATOM 643 O O . GLY A 1 92 ? 3.885 -7.405 -11.750 1.00 93.62 92 GLY A O 1
ATOM 644 N N . THR A 1 93 ? 4.022 -9.095 -13.226 1.00 93.44 93 THR A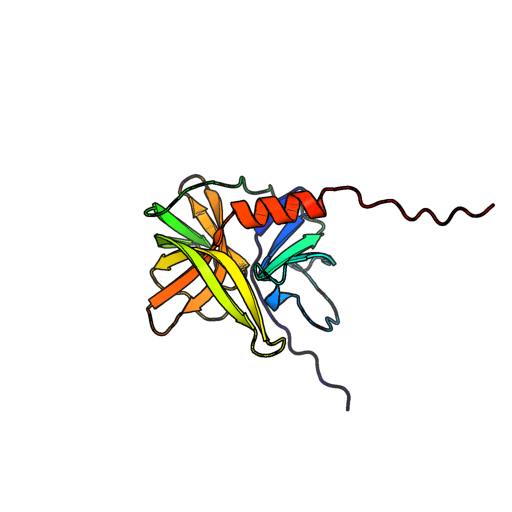 N 1
ATOM 645 C CA . THR A 1 93 ? 4.140 -10.151 -12.218 1.00 93.44 93 THR A CA 1
ATOM 646 C C . THR A 1 93 ? 5.488 -10.099 -11.503 1.00 93.44 93 THR A C 1
ATOM 648 O O . THR A 1 93 ? 6.542 -10.273 -12.120 1.00 93.44 93 THR A O 1
ATOM 651 N N . LEU A 1 94 ? 5.445 -9.949 -10.182 1.00 89.25 94 LEU A N 1
ATOM 652 C CA . LEU A 1 94 ? 6.547 -10.262 -9.287 1.00 89.25 94 LEU A CA 1
ATOM 653 C C . LEU A 1 94 ? 6.381 -11.679 -8.752 1.00 89.25 94 LEU A C 1
ATOM 655 O O . LEU A 1 94 ? 5.331 -12.057 -8.236 1.00 89.25 94 LEU A O 1
ATOM 659 N N . VAL A 1 95 ? 7.459 -12.442 -8.865 1.00 86.62 95 VAL A N 1
ATOM 660 C CA . VAL A 1 95 ? 7.573 -13.793 -8.337 1.00 86.62 95 VAL A CA 1
ATOM 661 C C . VAL A 1 95 ? 8.448 -13.731 -7.095 1.00 86.62 95 VAL A C 1
ATOM 663 O O . VAL A 1 95 ? 9.651 -13.483 -7.204 1.00 86.62 95 VAL A O 1
ATOM 666 N N . VAL A 1 96 ? 7.862 -13.990 -5.932 1.00 80.06 96 VAL A N 1
ATOM 667 C CA . VAL A 1 96 ? 8.595 -14.097 -4.669 1.00 80.06 96 VAL A CA 1
ATOM 668 C C . VAL A 1 96 ? 8.684 -15.560 -4.269 1.00 80.06 96 VAL A C 1
ATOM 670 O O . VAL A 1 96 ? 7.692 -16.288 -4.285 1.00 80.06 96 VAL A O 1
ATOM 673 N N . HIS A 1 97 ? 9.898 -15.999 -3.951 1.00 75.06 97 HIS A N 1
ATOM 674 C CA . HIS A 1 97 ? 10.133 -17.323 -3.395 1.00 75.06 97 HIS A CA 1
ATOM 675 C C . HIS A 1 97 ? 10.178 -17.184 -1.882 1.00 75.06 97 HIS A C 1
ATOM 677 O O . HIS A 1 97 ? 11.146 -16.637 -1.353 1.00 75.06 97 HIS A O 1
ATOM 683 N N . ASP A 1 98 ? 9.145 -17.672 -1.202 1.00 69.31 98 ASP A N 1
ATOM 684 C CA . ASP A 1 98 ? 9.199 -17.795 0.245 1.00 69.31 98 ASP A CA 1
ATOM 685 C C . ASP A 1 98 ? 10.114 -18.976 0.589 1.00 69.31 98 ASP A C 1
ATOM 687 O O . ASP A 1 98 ? 9.822 -20.142 0.302 1.00 69.31 98 ASP A O 1
ATOM 691 N N . THR A 1 99 ? 11.276 -18.667 1.158 1.00 60.19 99 THR A N 1
ATOM 692 C CA . THR A 1 99 ? 12.273 -19.674 1.534 1.00 60.19 99 THR A CA 1
ATOM 693 C C . THR A 1 99 ? 11.866 -20.495 2.754 1.00 60.19 99 THR A C 1
ATOM 695 O O . THR A 1 99 ? 12.413 -21.582 2.948 1.00 60.19 99 THR A O 1
ATOM 698 N N . THR A 1 100 ? 10.932 -19.993 3.561 1.00 60.84 100 THR A N 1
ATOM 699 C CA . THR A 1 100 ? 10.433 -20.641 4.778 1.00 60.84 100 THR A CA 1
ATOM 700 C C . THR A 1 100 ? 9.485 -21.774 4.409 1.00 60.84 100 THR A C 1
ATOM 702 O O . THR A 1 100 ? 9.711 -22.920 4.803 1.00 60.84 100 THR A O 1
ATOM 705 N N . ASP A 1 101 ? 8.512 -21.479 3.546 1.00 61.34 101 ASP A N 1
ATOM 706 C CA . ASP A 1 101 ? 7.456 -22.431 3.182 1.00 61.34 101 ASP A CA 1
ATOM 707 C C . ASP A 1 101 ? 7.715 -23.153 1.852 1.00 61.34 101 ASP A C 1
ATOM 709 O O . ASP A 1 101 ? 6.990 -24.076 1.479 1.00 61.34 101 ASP A O 1
ATOM 713 N N . ARG A 1 102 ? 8.784 -22.778 1.133 1.00 67.81 102 ARG A N 1
ATOM 714 C CA . ARG A 1 102 ? 9.103 -23.257 -0.228 1.00 67.81 102 ARG A CA 1
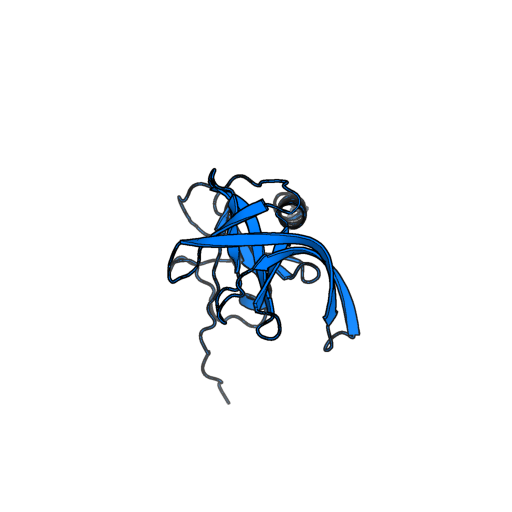ATOM 715 C C . ARG A 1 102 ? 7.950 -23.049 -1.215 1.00 67.81 102 ARG A C 1
ATOM 717 O O . ARG A 1 102 ? 7.820 -23.793 -2.190 1.00 67.81 102 ARG A O 1
ATOM 724 N N . VAL A 1 103 ? 7.130 -22.032 -0.970 1.00 75.38 103 VAL A N 1
ATOM 725 C CA . VAL A 1 103 ? 6.011 -21.645 -1.827 1.00 75.38 103 VAL A CA 1
ATOM 726 C C . VAL A 1 103 ? 6.440 -20.482 -2.716 1.00 75.38 103 VAL A C 1
ATOM 728 O O . VAL A 1 103 ? 7.205 -19.599 -2.327 1.00 75.38 103 VAL A O 1
ATOM 731 N N . ARG A 1 104 ? 5.968 -20.513 -3.962 1.00 78.88 104 ARG A N 1
ATOM 732 C CA . ARG A 1 104 ? 6.168 -19.445 -4.937 1.00 78.88 104 ARG A CA 1
ATOM 733 C C . ARG A 1 104 ? 4.904 -18.602 -4.976 1.00 78.88 104 ARG A C 1
ATOM 735 O O . ARG A 1 104 ? 3.842 -19.111 -5.333 1.00 78.88 104 ARG A O 1
ATOM 742 N N . HIS A 1 105 ? 5.034 -17.329 -4.634 1.00 84.69 105 HIS A N 1
ATOM 743 C CA . HIS A 1 105 ? 3.943 -16.370 -4.706 1.00 84.69 105 HIS A CA 1
ATOM 744 C C . HIS A 1 105 ? 4.103 -15.501 -5.946 1.00 84.69 105 HIS A C 1
ATOM 746 O O . HIS A 1 105 ? 5.175 -14.956 -6.211 1.00 84.69 105 HIS A O 1
ATOM 752 N N . GLU A 1 106 ? 3.024 -15.389 -6.712 1.00 88.75 106 GLU A N 1
ATOM 753 C CA . GLU A 1 106 ? 2.924 -14.474 -7.842 1.00 88.75 106 GLU A CA 1
ATOM 754 C C . GLU A 1 106 ? 1.942 -13.358 -7.485 1.00 88.75 106 GLU A C 1
ATOM 756 O O . GLU A 1 106 ? 0.823 -13.620 -7.029 1.00 88.75 106 GLU A O 1
ATOM 761 N N . ARG A 1 107 ? 2.373 -12.111 -7.680 1.00 92.81 107 ARG A N 1
ATOM 762 C CA . ARG A 1 107 ? 1.569 -10.912 -7.417 1.00 92.81 107 ARG A CA 1
ATOM 763 C C . ARG A 1 107 ? 1.802 -9.853 -8.479 1.00 92.81 107 ARG A C 1
ATOM 765 O O . ARG A 1 107 ? 2.928 -9.706 -8.959 1.00 92.81 107 ARG A O 1
ATOM 772 N N . GLN A 1 108 ? 0.756 -9.123 -8.852 1.00 95.44 108 GLN A N 1
ATOM 773 C CA . GLN A 1 108 ? 0.912 -7.963 -9.728 1.00 95.44 108 GLN A CA 1
ATOM 774 C C . GLN A 1 108 ? 1.481 -6.782 -8.943 1.00 95.44 108 GLN A C 1
ATOM 776 O O . GLN A 1 108 ? 0.945 -6.399 -7.899 1.00 95.44 108 GLN A O 1
ATOM 781 N N . VAL A 1 109 ? 2.559 -6.191 -9.463 1.00 96.56 109 VAL A N 1
ATOM 782 C CA . VAL A 1 109 ? 3.216 -5.028 -8.860 1.00 96.56 109 VAL A CA 1
ATOM 783 C C . VAL A 1 109 ? 3.491 -3.926 -9.873 1.00 96.56 109 VAL A C 1
ATOM 785 O O . VAL A 1 109 ? 3.712 -4.174 -11.060 1.00 96.56 109 VAL A O 1
ATOM 788 N N . HIS A 1 110 ? 3.541 -2.710 -9.354 1.00 97.19 110 HIS A N 1
ATOM 789 C CA . HIS A 1 110 ? 4.171 -1.539 -9.933 1.00 97.19 110 HIS A CA 1
ATOM 790 C C . HIS A 1 110 ? 5.622 -1.472 -9.456 1.00 97.19 110 HIS A C 1
ATOM 792 O O . HIS A 1 110 ? 5.869 -1.291 -8.269 1.00 97.19 110 HIS A O 1
ATOM 798 N N . THR A 1 111 ? 6.579 -1.603 -10.369 1.00 96.44 111 THR A N 1
ATOM 799 C CA . THR A 1 111 ? 7.978 -1.257 -10.104 1.00 96.44 111 THR A CA 1
ATOM 800 C C . THR A 1 111 ? 8.167 0.228 -10.388 1.00 96.44 111 THR A C 1
ATOM 802 O O . THR A 1 111 ? 7.814 0.684 -11.481 1.00 96.44 111 THR A O 1
ATOM 805 N N . PHE A 1 112 ? 8.737 0.966 -9.440 1.00 96.69 112 PHE A N 1
ATOM 806 C CA . PHE A 1 112 ? 8.951 2.409 -9.545 1.00 96.69 112 PHE A CA 1
ATOM 807 C C . PHE A 1 112 ? 10.362 2.833 -9.124 1.00 96.69 112 PHE A C 1
ATOM 809 O O . PHE A 1 112 ? 11.079 2.062 -8.481 1.00 96.69 112 PHE A O 1
ATOM 816 N N . THR A 1 113 ? 10.746 4.047 -9.523 1.00 96.25 113 THR A N 1
ATOM 817 C CA . THR A 1 113 ? 12.035 4.685 -9.212 1.00 96.25 113 THR A CA 1
ATOM 818 C C . THR A 1 113 ? 11.838 6.148 -8.783 1.00 96.25 113 THR A C 1
ATOM 820 O O . THR A 1 113 ? 10.930 6.792 -9.320 1.00 96.25 113 THR A O 1
ATOM 823 N N . PRO A 1 114 ? 12.686 6.714 -7.904 1.00 94.94 114 PRO A N 1
ATOM 824 C CA . PRO A 1 114 ? 13.808 6.060 -7.214 1.00 94.94 114 PRO A CA 1
ATOM 825 C C . PRO A 1 114 ? 13.345 4.999 -6.200 1.00 94.94 114 PRO A C 1
ATOM 827 O O . PRO A 1 114 ? 12.147 4.856 -5.940 1.00 94.94 114 PRO A O 1
ATOM 830 N N . GLY A 1 115 ? 14.291 4.220 -5.671 1.00 90.94 115 GLY A N 1
ATOM 831 C CA . GLY A 1 115 ? 14.038 3.272 -4.585 1.00 90.94 115 GLY A CA 1
ATOM 832 C C . GLY A 1 115 ? 13.636 3.979 -3.289 1.00 90.94 115 GLY A C 1
ATOM 833 O O . GLY A 1 115 ? 13.618 5.210 -3.213 1.00 90.94 115 GLY A O 1
ATOM 834 N N . VAL A 1 116 ? 13.310 3.204 -2.252 1.00 90.31 116 VAL A N 1
ATOM 835 C CA . VAL A 1 116 ? 12.822 3.760 -0.979 1.00 90.31 116 VAL A CA 1
ATOM 836 C C . VAL A 1 116 ? 13.657 3.279 0.205 1.00 90.31 116 VAL A C 1
ATOM 838 O O . VAL A 1 116 ? 14.158 2.156 0.192 1.00 90.31 116 VAL A O 1
ATOM 841 N N . PRO A 1 117 ? 13.811 4.088 1.266 1.00 85.31 117 PRO A N 1
ATOM 842 C CA . PRO A 1 117 ? 14.467 3.631 2.483 1.00 85.31 117 PRO A CA 1
ATOM 843 C C . PRO A 1 117 ? 13.746 2.446 3.143 1.00 85.31 117 PRO A C 1
ATOM 845 O O . PRO A 1 117 ? 12.547 2.216 2.971 1.00 85.31 117 PRO A O 1
ATOM 848 N N . ALA A 1 118 ? 14.477 1.717 3.988 1.00 81.06 118 ALA A N 1
ATOM 849 C CA . ALA A 1 118 ? 13.869 0.726 4.867 1.00 81.06 118 ALA A CA 1
ATOM 850 C C . ALA A 1 118 ? 12.840 1.391 5.802 1.00 81.06 118 ALA A C 1
ATOM 852 O O . ALA A 1 118 ? 13.109 2.443 6.381 1.00 81.06 118 ALA A O 1
ATOM 853 N N . GLY A 1 119 ? 11.684 0.746 5.982 1.00 81.81 119 GLY A N 1
ATOM 854 C CA . GLY A 1 119 ? 10.575 1.272 6.789 1.00 81.81 119 GLY A CA 1
ATOM 855 C C . GLY A 1 119 ? 9.474 1.974 5.985 1.00 81.81 119 GLY A C 1
ATOM 856 O O . GLY A 1 119 ? 8.464 2.357 6.568 1.00 81.81 119 GLY A O 1
ATOM 857 N N . THR A 1 120 ? 9.616 2.082 4.660 1.00 91.19 120 THR A N 1
ATOM 858 C CA . THR A 1 120 ? 8.566 2.600 3.760 1.00 91.19 120 THR A CA 1
ATOM 859 C C . THR A 1 120 ? 7.507 1.539 3.404 1.00 91.19 120 THR A C 1
ATOM 861 O O . THR A 1 120 ? 6.549 1.818 2.687 1.00 91.19 120 THR A O 1
ATOM 864 N N . SER A 1 121 ? 7.629 0.308 3.911 1.00 93.69 121 SER A N 1
ATOM 865 C CA . SER A 1 121 ? 6.625 -0.743 3.715 1.00 93.69 121 SER A CA 1
ATOM 866 C C . SER A 1 121 ? 5.238 -0.304 4.183 1.00 93.69 121 SER A C 1
ATOM 868 O O . SER A 1 121 ? 5.064 0.238 5.277 1.00 93.69 121 SER A O 1
ATOM 870 N N . GLY A 1 122 ? 4.237 -0.557 3.346 1.00 95.44 122 GLY A N 1
ATOM 871 C CA . GLY A 1 122 ? 2.863 -0.119 3.556 1.00 95.44 122 GLY A CA 1
ATOM 872 C C . GLY A 1 122 ? 2.567 1.304 3.067 1.00 95.44 122 GLY A C 1
ATOM 873 O O . GLY A 1 122 ? 1.408 1.718 3.106 1.00 95.44 122 GLY A O 1
ATOM 874 N N . ALA A 1 123 ? 3.567 2.050 2.578 1.00 95.94 123 ALA A N 1
ATOM 875 C CA . ALA A 1 123 ? 3.358 3.384 2.019 1.00 95.94 123 ALA A CA 1
ATOM 876 C C . ALA A 1 123 ? 2.464 3.332 0.770 1.00 95.94 123 ALA A C 1
ATOM 878 O O . ALA A 1 123 ? 2.668 2.466 -0.090 1.00 95.94 123 ALA A O 1
ATOM 879 N N . PRO A 1 124 ? 1.502 4.256 0.615 1.00 97.25 124 PRO A N 1
ATOM 880 C CA . PRO A 1 124 ? 0.745 4.369 -0.617 1.00 97.25 124 PRO A CA 1
ATOM 881 C C . PRO A 1 124 ? 1.558 5.080 -1.704 1.00 97.25 124 PRO A C 1
ATOM 883 O O . PRO A 1 124 ? 2.191 6.112 -1.469 1.00 97.25 124 PRO A O 1
ATOM 886 N N . ILE A 1 125 ? 1.449 4.569 -2.928 1.00 97.00 125 ILE A N 1
ATOM 887 C CA . ILE A 1 125 ? 1.754 5.322 -4.146 1.00 97.00 125 ILE A CA 1
ATOM 888 C C . ILE A 1 125 ? 0.443 5.781 -4.785 1.00 97.00 125 ILE A C 1
ATOM 890 O O . ILE A 1 125 ? -0.523 5.020 -4.877 1.00 97.00 125 ILE A O 1
ATOM 894 N N . THR A 1 126 ? 0.389 7.036 -5.215 1.00 97.75 126 THR A N 1
ATOM 895 C CA . THR A 1 126 ? -0.839 7.678 -5.702 1.00 97.75 126 THR A CA 1
ATOM 896 C C . THR A 1 126 ? -0.639 8.362 -7.043 1.00 97.75 126 THR A C 1
ATOM 898 O O . THR A 1 126 ? 0.469 8.753 -7.399 1.00 97.75 126 THR A O 1
ATOM 901 N N . THR A 1 127 ? -1.720 8.523 -7.793 1.00 95.94 127 THR A N 1
ATOM 902 C CA . THR A 1 127 ? -1.775 9.409 -8.957 1.00 95.94 127 THR A CA 1
ATOM 903 C C . THR A 1 127 ? -1.766 10.886 -8.536 1.00 95.94 127 THR A C 1
ATOM 905 O O . THR A 1 127 ? -1.979 11.228 -7.370 1.00 95.94 127 THR A O 1
ATOM 908 N N . ALA A 1 128 ? -1.594 11.795 -9.502 1.00 91.94 128 ALA A N 1
ATOM 909 C CA . ALA A 1 128 ? -1.665 13.240 -9.263 1.00 91.94 128 ALA A CA 1
ATOM 910 C C . ALA A 1 128 ? -3.026 13.713 -8.697 1.00 91.94 128 ALA A C 1
ATOM 912 O O . ALA A 1 128 ? -3.083 14.701 -7.965 1.00 91.94 128 ALA A O 1
ATOM 913 N N . ASP A 1 129 ? -4.118 13.001 -8.992 1.00 92.00 129 ASP A N 1
ATOM 914 C CA . ASP A 1 129 ? -5.463 13.230 -8.441 1.00 92.00 129 ASP A CA 1
ATOM 915 C C . ASP A 1 129 ? -5.706 12.529 -7.090 1.00 92.00 129 ASP A C 1
ATOM 917 O O . ASP A 1 129 ? -6.826 12.543 -6.580 1.00 92.00 129 ASP A O 1
ATOM 921 N N . ARG A 1 130 ? -4.649 11.992 -6.460 1.00 94.25 130 ARG A N 1
ATOM 922 C CA . ARG A 1 130 ? -4.665 11.330 -5.141 1.00 94.25 130 ARG A CA 1
ATOM 923 C C . ARG A 1 130 ? -5.480 10.037 -5.087 1.00 94.25 130 ARG A C 1
ATOM 925 O O . ARG A 1 130 ? -5.966 9.662 -4.019 1.00 94.25 130 ARG A O 1
ATOM 932 N N . ALA A 1 131 ? -5.604 9.340 -6.211 1.00 96.44 131 ALA A N 1
ATOM 933 C CA . ALA A 1 131 ? -6.122 7.982 -6.229 1.00 96.44 131 ALA A CA 1
ATOM 934 C C . ALA A 1 131 ? -4.981 6.979 -5.985 1.00 96.44 131 ALA A C 1
ATOM 936 O O . ALA A 1 131 ? -3.850 7.174 -6.429 1.00 96.44 131 ALA A O 1
ATOM 937 N N . LEU A 1 132 ? -5.264 5.914 -5.240 1.00 97.50 132 LEU A N 1
ATOM 938 C CA . LEU A 1 132 ? -4.299 4.897 -4.837 1.00 97.50 132 LEU A CA 1
ATOM 939 C C . LEU A 1 132 ? -3.945 3.995 -6.023 1.00 97.50 132 LEU A C 1
ATOM 941 O O . LEU A 1 132 ? -4.800 3.267 -6.526 1.00 97.50 132 LEU A O 1
ATOM 945 N N . LEU A 1 133 ? -2.675 4.009 -6.421 1.00 97.00 133 LEU A N 1
ATOM 946 C CA . LEU A 1 133 ? -2.114 3.105 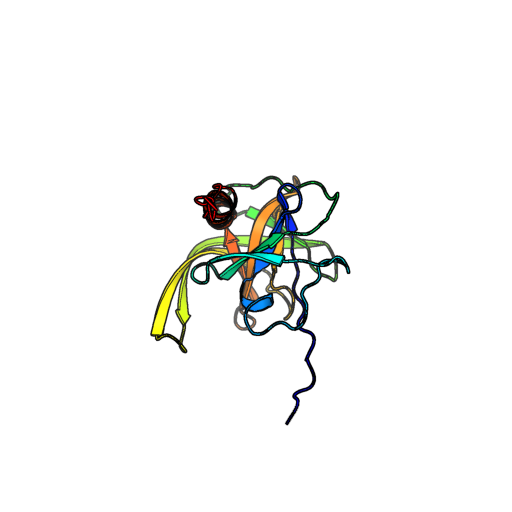-7.429 1.00 97.00 133 LEU A CA 1
ATOM 947 C C . LEU A 1 133 ? -1.664 1.781 -6.815 1.00 97.00 133 LEU A C 1
ATOM 949 O O . LEU A 1 133 ? -1.805 0.725 -7.427 1.00 97.00 133 LEU A O 1
ATOM 953 N N . GLY A 1 134 ? -1.124 1.822 -5.600 1.00 96.94 134 GLY A N 1
ATOM 954 C CA . GLY A 1 134 ? -0.579 0.636 -4.960 1.00 96.94 134 GLY A CA 1
ATOM 955 C C . GLY A 1 134 ? 0.025 0.895 -3.590 1.00 96.94 134 GLY A C 1
ATOM 956 O O . GLY A 1 134 ? 0.086 2.031 -3.124 1.00 96.94 134 GLY A O 1
ATOM 957 N N . ILE A 1 135 ? 0.470 -0.185 -2.956 1.00 97.81 135 ILE A N 1
ATOM 958 C CA . ILE A 1 135 ? 1.059 -0.188 -1.612 1.00 97.81 135 ILE A CA 1
ATOM 959 C C . ILE A 1 135 ? 2.462 -0.777 -1.692 1.00 97.81 135 ILE A C 1
ATOM 961 O O . ILE A 1 135 ? 2.630 -1.888 -2.190 1.00 97.81 135 ILE A O 1
ATOM 965 N N . VAL A 1 136 ? 3.463 -0.048 -1.204 1.00 96.88 136 VAL A N 1
ATOM 966 C CA . VAL A 1 136 ? 4.866 -0.483 -1.187 1.00 96.88 136 VAL A CA 1
ATOM 967 C C . VAL A 1 136 ? 5.022 -1.729 -0.318 1.00 96.88 136 VAL A C 1
ATOM 969 O O . VAL A 1 136 ? 4.619 -1.731 0.843 1.00 96.88 136 VAL A O 1
ATOM 972 N N . VAL A 1 137 ? 5.636 -2.780 -0.863 1.00 94.00 137 VAL A N 1
ATOM 973 C CA . VAL A 1 137 ? 5.893 -4.037 -0.126 1.00 94.00 137 VAL A CA 1
ATOM 974 C C . VAL A 1 137 ? 7.349 -4.479 -0.175 1.00 94.00 137 VAL A C 1
ATOM 976 O O . VAL A 1 137 ? 7.763 -5.312 0.624 1.00 94.00 137 VAL A O 1
ATOM 979 N N . LEU A 1 138 ? 8.133 -3.969 -1.125 1.00 90.81 138 LEU A N 1
ATOM 980 C CA . LEU A 1 138 ? 9.504 -4.418 -1.318 1.00 90.81 138 LEU A CA 1
ATOM 981 C C . LEU A 1 138 ? 10.380 -3.276 -1.820 1.00 90.81 138 LEU A C 1
ATOM 983 O O . LEU A 1 138 ? 10.101 -2.696 -2.866 1.00 90.81 138 LEU A O 1
ATOM 987 N N . ASP A 1 139 ? 11.475 -3.022 -1.114 1.00 90.25 139 ASP A N 1
ATOM 988 C CA . ASP A 1 139 ? 12.585 -2.223 -1.623 1.00 90.25 139 ASP A CA 1
ATOM 989 C C . ASP A 1 139 ? 13.620 -3.116 -2.335 1.00 90.25 139 ASP A C 1
ATOM 991 O O . ASP A 1 139 ? 13.852 -4.268 -1.949 1.00 90.25 139 ASP A O 1
ATOM 995 N N . ARG A 1 140 ? 14.246 -2.578 -3.386 1.00 86.44 140 ARG A N 1
ATOM 996 C CA . ARG A 1 140 ? 15.390 -3.168 -4.091 1.00 86.44 140 ARG A CA 1
ATOM 997 C C . ARG A 1 140 ? 16.546 -2.174 -4.112 1.00 86.44 140 ARG A C 1
ATOM 999 O O . ARG A 1 140 ? 16.901 -1.636 -5.166 1.00 86.44 140 ARG A O 1
ATOM 1006 N N . ALA A 1 141 ? 17.174 -1.985 -2.955 1.00 80.69 141 ALA A N 1
ATOM 1007 C CA . ALA A 1 141 ? 18.345 -1.125 -2.794 1.00 80.69 141 ALA A CA 1
ATOM 1008 C C . ALA A 1 141 ? 19.472 -1.370 -3.822 1.00 80.69 141 ALA A C 1
ATOM 1010 O O . ALA A 1 141 ? 20.201 -0.441 -4.161 1.00 80.69 141 ALA A O 1
ATOM 1011 N N . ASP A 1 142 ? 19.624 -2.590 -4.357 1.00 85.81 142 ASP A N 1
ATOM 1012 C CA . ASP A 1 142 ? 20.632 -2.911 -5.380 1.00 85.81 142 ASP A CA 1
ATOM 1013 C C . ASP A 1 142 ? 20.336 -2.302 -6.762 1.00 85.81 142 ASP A C 1
ATOM 1015 O O . ASP A 1 142 ? 21.226 -2.256 -7.614 1.00 85.81 142 ASP A O 1
ATOM 1019 N N . ARG A 1 143 ? 19.099 -1.850 -7.005 1.00 86.19 143 ARG A N 1
ATOM 1020 C CA . ARG A 1 143 ? 18.622 -1.366 -8.313 1.00 86.19 143 ARG A CA 1
ATOM 1021 C C . ARG A 1 143 ? 18.008 0.026 -8.281 1.00 86.19 143 ARG A C 1
ATOM 1023 O O . ARG A 1 143 ? 17.462 0.427 -9.304 1.00 86.19 143 ARG A O 1
ATOM 1030 N N . ASP A 1 144 ? 18.080 0.716 -7.143 1.00 93.12 144 ASP A N 1
ATOM 1031 C CA . ASP A 1 144 ? 17.420 2.011 -6.928 1.00 93.12 144 ASP A CA 1
ATOM 1032 C C . ASP A 1 144 ? 15.947 1.987 -7.381 1.00 93.12 144 ASP A C 1
ATOM 1034 O O . ASP A 1 144 ? 15.473 2.827 -8.146 1.00 93.12 144 ASP A O 1
ATOM 1038 N N . ALA A 1 145 ? 15.234 0.937 -6.970 1.00 94.81 145 ALA A N 1
ATOM 1039 C CA . ALA A 1 145 ? 13.849 0.705 -7.347 1.00 94.81 145 ALA A CA 1
ATOM 1040 C C . ALA A 1 145 ? 13.089 0.045 -6.201 1.00 94.81 145 ALA A C 1
ATOM 1042 O O . ALA A 1 145 ? 13.674 -0.644 -5.371 1.00 94.81 145 ALA A O 1
ATOM 1043 N N . ALA A 1 146 ? 11.771 0.176 -6.209 1.00 95.62 146 ALA A N 1
ATOM 1044 C CA . ALA A 1 146 ? 10.894 -0.513 -5.273 1.00 95.62 146 ALA A CA 1
ATOM 1045 C C . ALA A 1 146 ? 9.663 -1.069 -5.995 1.00 95.62 146 ALA A C 1
ATOM 1047 O O . ALA A 1 146 ? 9.353 -0.681 -7.124 1.00 95.62 146 ALA A O 1
ATOM 1048 N N . ASP A 1 147 ? 8.989 -2.027 -5.362 1.00 96.06 147 ASP A N 1
ATOM 1049 C CA . ASP A 1 147 ? 7.752 -2.614 -5.859 1.00 96.06 147 ASP A CA 1
ATOM 1050 C C . ASP A 1 147 ? 6.588 -2.297 -4.913 1.00 96.06 147 ASP A C 1
ATOM 1052 O O . ASP A 1 147 ? 6.642 -2.535 -3.700 1.00 96.06 147 ASP A O 1
ATOM 1056 N N . ALA A 1 148 ? 5.500 -1.815 -5.503 1.00 97.06 148 ALA A N 1
ATOM 1057 C CA . ALA A 1 148 ? 4.215 -1.643 -4.853 1.00 97.06 148 ALA A CA 1
ATOM 1058 C C . ALA A 1 148 ? 3.194 -2.622 -5.431 1.00 97.06 148 ALA A C 1
ATOM 1060 O O . ALA A 1 148 ? 3.065 -2.752 -6.646 1.00 97.06 148 ALA A O 1
ATOM 1061 N N . VAL A 1 149 ? 2.443 -3.308 -4.579 1.00 97.19 149 VAL A N 1
ATOM 1062 C CA . VAL A 1 149 ? 1.331 -4.158 -5.013 1.00 97.19 149 VAL A CA 1
ATOM 1063 C C . VAL A 1 149 ? 0.227 -3.284 -5.580 1.00 97.19 149 VAL A C 1
ATOM 1065 O O . VAL A 1 149 ? -0.113 -2.261 -4.990 1.00 97.19 149 VAL A O 1
ATOM 1068 N N . THR A 1 150 ? -0.321 -3.689 -6.723 1.00 97.19 150 THR A N 1
ATOM 1069 C CA . THR A 1 150 ? -1.344 -2.907 -7.433 1.00 97.19 150 THR A CA 1
ATOM 1070 C C . THR A 1 150 ? -2.631 -2.741 -6.620 1.00 97.19 150 THR A C 1
ATOM 1072 O O . THR A 1 150 ? -3.030 -3.617 -5.847 1.00 97.19 150 THR A O 1
ATOM 1075 N N . SER A 1 151 ? -3.334 -1.638 -6.855 1.00 96.44 151 SER A N 1
ATOM 1076 C CA . SER A 1 151 ? -4.674 -1.379 -6.316 1.00 96.44 151 SER A CA 1
ATOM 1077 C C . SER A 1 151 ? -5.698 -2.462 -6.698 1.00 96.44 151 SER A C 1
ATOM 1079 O O . SER A 1 151 ? -6.626 -2.713 -5.933 1.00 96.44 151 SER A O 1
ATOM 1081 N N . ALA A 1 152 ? -5.519 -3.147 -7.833 1.00 95.69 152 ALA A N 1
ATOM 1082 C CA . ALA A 1 152 ? -6.371 -4.253 -8.270 1.00 95.69 152 ALA A CA 1
ATOM 1083 C C . ALA A 1 152 ? -6.266 -5.480 -7.343 1.00 95.69 152 ALA A C 1
ATOM 1085 O O . ALA A 1 152 ? -7.281 -6.081 -6.989 1.00 95.69 152 ALA A O 1
ATOM 1086 N N . GLU A 1 153 ? -5.055 -5.824 -6.899 1.00 95.81 153 GLU A N 1
ATOM 1087 C CA . GLU A 1 153 ? -4.830 -6.892 -5.911 1.00 95.81 153 GLU A CA 1
ATOM 1088 C C . GLU A 1 153 ? -5.440 -6.513 -4.551 1.00 95.81 153 GLU A C 1
ATOM 1090 O O . GLU A 1 153 ? -6.095 -7.329 -3.900 1.00 95.81 153 GLU A O 1
ATOM 1095 N N . LEU A 1 154 ? -5.318 -5.241 -4.154 1.00 96.12 154 LEU A N 1
ATOM 1096 C CA . LEU A 1 154 ? -5.985 -4.724 -2.959 1.00 96.12 154 LEU A CA 1
ATOM 1097 C C . LEU A 1 154 ? -7.518 -4.786 -3.082 1.00 96.12 154 LEU A C 1
ATOM 1099 O O . LEU A 1 154 ? -8.190 -5.198 -2.137 1.00 96.12 154 LEU A O 1
ATOM 1103 N N . ALA A 1 155 ? -8.085 -4.412 -4.230 1.00 95.62 155 ALA A N 1
ATOM 1104 C CA . ALA A 1 155 ? -9.523 -4.498 -4.478 1.00 95.62 155 ALA A CA 1
ATOM 1105 C C . ALA A 1 155 ? -10.029 -5.944 -4.344 1.00 95.62 155 ALA A C 1
ATOM 1107 O O . ALA A 1 155 ? -11.084 -6.182 -3.747 1.00 95.62 155 ALA A O 1
ATOM 1108 N N . ALA A 1 156 ? -9.254 -6.916 -4.837 1.00 94.69 156 ALA A N 1
ATOM 1109 C CA . ALA A 1 156 ? -9.554 -8.332 -4.668 1.00 94.69 156 ALA A CA 1
ATOM 1110 C C . ALA A 1 156 ? -9.579 -8.728 -3.182 1.00 94.69 156 ALA A C 1
ATOM 1112 O O . ALA A 1 156 ? -10.555 -9.336 -2.736 1.00 94.69 156 ALA A O 1
ATOM 1113 N N . LEU A 1 157 ? -8.584 -8.312 -2.390 1.00 94.38 157 LEU A N 1
ATOM 1114 C CA . LEU A 1 157 ? -8.555 -8.569 -0.945 1.00 94.38 157 LEU A CA 1
ATOM 1115 C C . LEU A 1 157 ? -9.748 -7.931 -0.213 1.00 94.38 157 LEU A C 1
ATOM 1117 O O . LEU A 1 157 ? -10.406 -8.583 0.603 1.00 94.38 157 LEU A O 1
ATOM 1121 N N . LEU A 1 158 ? -10.080 -6.681 -0.542 1.00 93.44 158 LEU A N 1
ATOM 1122 C CA . LEU A 1 158 ? -11.215 -5.964 0.049 1.00 93.44 158 LEU A CA 1
ATOM 1123 C C . LEU A 1 158 ? -12.558 -6.632 -0.266 1.00 93.44 158 LEU A C 1
ATOM 1125 O O . LEU A 1 158 ? -13.441 -6.652 0.590 1.00 93.44 158 LEU A O 1
ATOM 1129 N N . SER A 1 159 ? -12.715 -7.228 -1.451 1.00 90.81 159 SER A N 1
ATOM 1130 C CA . SER A 1 159 ? -13.941 -7.956 -1.813 1.00 90.81 159 SER A CA 1
ATOM 1131 C C . SER A 1 159 ? -14.183 -9.191 -0.929 1.00 90.81 159 SER A C 1
ATOM 1133 O O . SER A 1 159 ? -15.325 -9.510 -0.580 1.00 90.81 159 SER A O 1
ATOM 1135 N N . VAL A 1 160 ? -13.103 -9.850 -0.497 1.00 84.06 160 VAL A N 1
ATOM 1136 C CA . VAL A 1 160 ? -13.159 -10.990 0.427 1.00 84.06 160 VAL A CA 1
ATOM 1137 C C . VAL A 1 160 ? -13.422 -10.507 1.853 1.00 84.06 160 VAL A C 1
ATOM 1139 O O . VAL A 1 160 ? -14.272 -11.070 2.537 1.00 84.06 160 VAL A O 1
ATOM 1142 N N . ALA A 1 161 ? -12.754 -9.432 2.283 1.00 76.75 161 ALA A N 1
ATOM 1143 C CA . ALA A 1 161 ? -12.911 -8.851 3.619 1.00 76.75 161 ALA A CA 1
ATOM 1144 C C . ALA A 1 161 ? -14.307 -8.242 3.861 1.00 76.75 161 ALA A C 1
ATOM 1146 O O . ALA A 1 161 ? -14.848 -8.337 4.961 1.00 76.75 161 ALA A O 1
ATOM 1147 N N . GLY A 1 162 ? -14.895 -7.619 2.834 1.00 63.41 162 GLY A N 1
ATOM 1148 C CA . GLY A 1 162 ? -16.225 -7.004 2.876 1.00 63.41 162 GLY A CA 1
ATOM 1149 C C . GLY A 1 162 ? -17.381 -7.991 2.697 1.00 63.41 162 GLY A C 1
ATOM 1150 O O . GLY A 1 162 ? -18.539 -7.627 2.913 1.00 63.41 162 GLY A O 1
ATOM 1151 N N . SER A 1 163 ? -17.097 -9.242 2.328 1.00 47.25 163 SER A N 1
ATOM 1152 C CA . SER A 1 163 ? -18.110 -10.292 2.318 1.00 47.25 163 SER A CA 1
ATOM 1153 C C . SER A 1 163 ? -18.471 -10.633 3.768 1.00 47.25 163 SER A C 1
ATOM 1155 O O . SER A 1 163 ? -17.590 -11.059 4.517 1.00 47.25 163 SER A O 1
ATOM 1157 N N . PRO A 1 164 ? -19.735 -10.481 4.213 1.00 38.41 164 PRO A N 1
ATOM 1158 C CA . PRO A 1 164 ? -20.129 -10.973 5.522 1.00 38.41 164 PRO A CA 1
ATOM 1159 C C . PRO A 1 164 ? -19.920 -12.488 5.521 1.00 38.41 164 PRO A C 1
ATOM 1161 O O . PRO A 1 164 ? -20.687 -13.230 4.905 1.00 38.41 164 PRO A O 1
ATOM 1164 N N . GLY A 1 165 ? -18.859 -12.948 6.186 1.00 39.69 165 GLY A N 1
ATOM 1165 C CA . GLY A 1 165 ? -18.635 -14.370 6.407 1.00 39.69 165 GLY A CA 1
ATOM 1166 C C . GLY A 1 165 ? -19.883 -15.000 7.038 1.00 39.69 165 GLY A C 1
ATOM 1167 O O . GLY A 1 165 ? -20.660 -14.295 7.700 1.00 39.69 165 GLY A O 1
ATOM 1168 N N . PRO A 1 166 ? -20.123 -16.310 6.840 1.00 34.81 166 PRO A N 1
ATOM 1169 C CA . PRO A 1 166 ? -21.239 -16.983 7.482 1.00 34.81 166 PRO A CA 1
ATOM 1170 C C . PRO A 1 166 ? -21.161 -16.696 8.978 1.00 34.81 166 PRO A C 1
ATOM 1172 O O . PRO A 1 166 ? -20.194 -17.060 9.647 1.00 34.81 166 PRO A O 1
ATOM 1175 N N . ARG A 1 167 ? -22.173 -15.992 9.497 1.00 35.91 167 ARG A N 1
ATOM 1176 C CA . ARG A 1 167 ? -22.335 -15.808 10.934 1.00 35.91 167 ARG A CA 1
ATOM 1177 C C . ARG A 1 167 ? -22.451 -17.211 11.511 1.00 35.91 167 ARG A C 1
ATOM 1179 O O . ARG A 1 167 ? -23.505 -17.833 11.391 1.00 35.91 167 ARG A O 1
ATOM 1186 N N . LEU A 1 168 ? -21.379 -17.714 12.117 1.00 37.19 168 LEU A N 1
ATOM 1187 C CA . LEU A 1 168 ? -21.440 -18.856 13.020 1.00 37.19 168 LEU A CA 1
ATOM 1188 C C . LEU A 1 168 ? -22.223 -18.387 14.248 1.00 37.19 168 LEU A C 1
ATOM 1190 O O . LEU A 1 168 ? -21.674 -18.013 15.281 1.00 37.19 168 LEU A O 1
ATOM 1194 N N . GLY A 1 169 ? -23.541 -18.314 14.084 1.00 34.41 169 GLY A N 1
ATOM 1195 C CA . GLY A 1 169 ? -24.472 -18.161 15.174 1.00 34.41 169 GLY A CA 1
ATOM 1196 C C . GLY A 1 169 ? -24.439 -19.456 15.959 1.00 34.41 169 GLY A C 1
ATOM 1197 O O . GLY A 1 169 ? -25.035 -20.448 15.54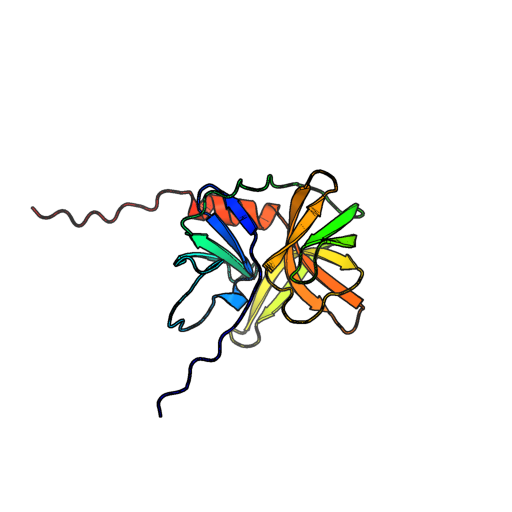8 1.00 34.41 169 GLY A O 1
ATOM 1198 N N . CYS A 1 170 ? -23.753 -19.447 17.098 1.00 38.12 170 CYS A N 1
ATOM 1199 C CA . CYS A 1 170 ? -24.036 -20.398 18.159 1.00 38.12 170 CYS A CA 1
ATOM 1200 C C . CYS A 1 170 ? -25.468 -20.128 18.638 1.00 38.12 170 CYS A C 1
ATOM 1202 O O . CYS A 1 170 ? -25.698 -19.323 19.541 1.00 38.12 170 CYS A O 1
ATOM 1204 N N . GLY A 1 171 ? -26.439 -20.768 17.986 1.00 34.31 171 GLY A N 1
ATOM 1205 C CA . GLY A 1 171 ? -27.790 -20.885 18.500 1.00 34.31 171 GLY A CA 1
ATOM 1206 C C . GLY A 1 171 ? -27.738 -21.655 19.814 1.00 34.31 171 GLY A C 1
ATOM 1207 O O . GLY A 1 171 ? -27.307 -22.804 19.848 1.00 34.31 171 GLY A O 1
ATOM 1208 N N . ARG A 1 172 ? -28.150 -21.005 20.902 1.00 43.19 172 ARG A N 1
ATOM 1209 C CA . ARG A 1 172 ? -28.619 -21.702 22.099 1.00 43.19 172 ARG A CA 1
ATOM 1210 C C . ARG A 1 172 ? -30.112 -21.952 21.914 1.00 43.19 172 ARG A C 1
ATOM 1212 O O . ARG A 1 172 ? -30.870 -20.992 21.790 1.00 43.19 172 ARG A O 1
ATOM 1219 N N . GLY A 1 173 ? -30.490 -23.222 21.899 1.00 41.56 173 GLY A N 1
ATOM 1220 C CA . GLY A 1 173 ? -31.844 -23.734 22.075 1.00 41.56 173 GLY A CA 1
ATOM 1221 C C . GLY A 1 173 ? -31.744 -25.014 22.879 1.00 41.56 173 GLY A C 1
ATOM 1222 O O . GLY A 1 173 ? -30.887 -25.839 22.496 1.00 41.56 173 GLY A O 1
#

Secondary structure (DSSP, 8-state):
--PPPPPP----EEEETTEEEEEGGGT-S--S--EETTEE-EEEEEETTTTEEEEE----PPPPPB----SSEEEEEE-SS-EEEEEEEEEEEEEEEETTTTEEEEEEEEEEES---TT-TTPEEE-TT--EEEEEEEEETTTTEEEEEEHHHHHHHHHHHTS----------

Foldseek 3Di:
DDDDDDDAAADWAAADQQKIKFFQVSPDDDDPFDDDPNFGKDWLDADPLLRMTIIRTNDPDDHAAADDDFDQDWKWWQAPVGIDIKTQHGWDWDWDQDPVVRDIRIAIKGKIAQFDDPRHGNIFIAHPVRHTQFTWHATDPVVRITIGGGSVVVVVRVVVSPPPDPPPPPDDD

Sequence (173 aa):
RCQRPVPDRGLGVVVGDGLVATAAHTVEGELRGLTVDGAPATVVAIDARTDLAVLGVPTAATPMALADVVAPVSAVLHDLDGAHDVEVVRTGTLVVHDTTDRVRHERQVHTFTPGVPAGTSGAPITTADRALLGIVVLDRADRDAADAVTSAELAALLSVAGSPGPRLGCGRG

Radius of gyration: 16.75 Å; chains: 1; bounding box: 52×37×47 Å